Protein AF-0000000076602590 (afdb_homodimer)

Radius of gyration: 15.26 Å; Cα contacts (8 Å, |Δi|>4): 321; chains: 2; bounding box: 34×36×37 Å

Structure (mmCIF, N/CA/C/O backbone):
data_AF-0000000076602590-model_v1
#
loop_
_entity.id
_entity.type
_entity.pdbx_description
1 polymer 'Uncharacterized protein'
#
loop_
_atom_site.group_PDB
_atom_site.id
_atom_site.type_symbol
_atom_site.label_atom_id
_atom_site.label_alt_id
_atom_site.label_comp_id
_atom_site.label_asym_id
_atom_site.label_entity_id
_atom_site.label_seq_id
_atom_site.pdbx_PDB_ins_code
_atom_site.Cartn_x
_atom_site.Cartn_y
_atom_site.Cartn_z
_atom_site.occupancy
_atom_site.B_iso_or_equiv
_atom_site.auth_seq_id
_atom_site.auth_comp_id
_atom_site.auth_asym_id
_atom_site.auth_atom_id
_atom_site.pdbx_PDB_model_num
ATOM 1 N N . MET A 1 1 ? 12.508 -15.664 1.519 1 90.25 1 MET A N 1
ATOM 2 C CA . MET A 1 1 ? 12.008 -15 0.319 1 90.25 1 MET A CA 1
ATOM 3 C C . MET A 1 1 ? 11.453 -13.625 0.652 1 90.25 1 MET A C 1
ATOM 5 O O . MET A 1 1 ? 10.812 -13.438 1.688 1 90.25 1 MET A O 1
ATOM 9 N N . PRO A 1 2 ? 11.812 -12.625 -0.195 1 97.06 2 PRO A N 1
ATOM 10 C CA . PRO A 1 2 ? 11.297 -11.297 0.138 1 97.06 2 PRO A CA 1
ATOM 11 C C . PRO A 1 2 ? 9.773 -11.211 0.038 1 97.06 2 PRO A C 1
ATOM 13 O O . PRO A 1 2 ? 9.156 -11.961 -0.719 1 97.06 2 PRO A O 1
ATOM 16 N N . ILE A 1 3 ? 9.195 -10.375 0.822 1 98.75 3 ILE A N 1
ATOM 17 C CA . ILE A 1 3 ? 7.77 -10.07 0.756 1 98.75 3 ILE A CA 1
ATOM 18 C C . ILE A 1 3 ? 7.57 -8.633 0.278 1 98.75 3 ILE A C 1
ATOM 20 O O . ILE A 1 3 ? 8.281 -7.727 0.712 1 98.75 3 ILE A O 1
ATOM 24 N N . TYR A 1 4 ? 6.633 -8.469 -0.648 1 98.81 4 TYR A N 1
ATOM 25 C CA . TYR A 1 4 ? 6.301 -7.164 -1.204 1 98.81 4 TYR A CA 1
ATOM 26 C C . TYR A 1 4 ? 4.883 -6.75 -0.815 1 98.81 4 TYR A C 1
ATOM 28 O O . TYR A 1 4 ? 4 -7.598 -0.669 1 98.81 4 TYR A O 1
ATOM 36 N N . LEU A 1 5 ? 4.746 -5.488 -0.562 1 98.88 5 LEU A N 1
ATOM 37 C CA . LEU A 1 5 ? 3.422 -4.875 -0.576 1 98.88 5 LEU A CA 1
ATOM 38 C C . LEU A 1 5 ? 3.078 -4.355 -1.967 1 98.88 5 LEU A C 1
ATOM 40 O O . LEU A 1 5 ? 3.836 -3.572 -2.545 1 98.88 5 LEU A O 1
ATOM 44 N N . ILE A 1 6 ? 1.989 -4.797 -2.498 1 98.25 6 ILE A N 1
ATOM 45 C CA . ILE A 1 6 ? 1.462 -4.301 -3.764 1 98.25 6 ILE A CA 1
ATOM 46 C C . ILE A 1 6 ? 0.082 -3.684 -3.541 1 98.25 6 ILE A C 1
ATOM 48 O O . ILE A 1 6 ? -0.843 -4.363 -3.09 1 98.25 6 ILE A O 1
ATOM 52 N N . ALA A 1 7 ? -0.046 -2.451 -3.732 1 96.88 7 ALA A N 1
ATOM 53 C CA . ALA A 1 7 ? -1.327 -1.749 -3.742 1 96.88 7 ALA A CA 1
ATOM 54 C C . ALA A 1 7 ? -1.745 -1.392 -5.164 1 96.88 7 ALA A C 1
ATOM 56 O O . ALA A 1 7 ? -0.896 -1.13 -6.02 1 96.88 7 ALA A O 1
ATOM 57 N N . TYR A 1 8 ? -3.055 -1.353 -5.449 1 95.19 8 TYR A N 1
ATOM 58 C CA . TYR A 1 8 ? -3.484 -1.172 -6.832 1 95.19 8 TYR A CA 1
ATOM 59 C C . TYR A 1 8 ? -4.875 -0.549 -6.895 1 95.19 8 TYR A C 1
ATOM 61 O O . TYR A 1 8 ? -5.68 -0.72 -5.977 1 95.19 8 TYR A O 1
ATOM 69 N N . ASP A 1 9 ? -5.098 0.225 -7.922 1 92.88 9 ASP A N 1
ATOM 70 C CA . ASP A 1 9 ? -6.398 0.707 -8.383 1 92.88 9 ASP A CA 1
ATOM 71 C C . ASP A 1 9 ? -6.824 -0.003 -9.664 1 92.88 9 ASP A C 1
ATOM 73 O O . ASP A 1 9 ? -6.176 0.134 -10.703 1 92.88 9 ASP A O 1
ATOM 77 N N . LEU A 1 10 ? -7.902 -0.638 -9.492 1 87.81 10 LEU A N 1
ATOM 78 C CA . LEU A 1 10 ? -8.406 -1.379 -10.641 1 87.81 10 LEU A CA 1
ATOM 79 C C . LEU A 1 10 ? -9.648 -0.705 -11.219 1 87.81 10 LEU A C 1
ATOM 81 O O . LEU A 1 10 ? -10.414 -0.07 -10.484 1 87.81 10 LEU A O 1
ATOM 85 N N . SER A 1 11 ? -9.828 -0.873 -12.477 1 83.62 11 SER A N 1
ATOM 86 C CA . SER A 1 11 ? -10.945 -0.248 -13.18 1 83.62 11 SER A CA 1
ATOM 87 C C . SER A 1 11 ? -12.281 -0.84 -12.734 1 83.62 11 SER A C 1
ATOM 89 O O . SER A 1 11 ? -13.273 -0.122 -12.609 1 83.62 11 SER A O 1
ATOM 91 N N . ALA A 1 12 ? -12.336 -2.102 -12.594 1 81.62 12 ALA A N 1
ATOM 92 C CA . ALA A 1 12 ? -13.523 -2.799 -12.109 1 81.62 12 ALA A CA 1
ATOM 93 C C . ALA A 1 12 ? -13.203 -3.645 -10.875 1 81.62 12 ALA A C 1
ATOM 95 O O . ALA A 1 12 ? -13.164 -4.875 -10.953 1 81.62 12 ALA A O 1
ATOM 96 N N . PRO A 1 13 ? -13.117 -2.953 -9.727 1 75.5 13 PRO A N 1
ATOM 97 C CA . PRO A 1 13 ? -12.586 -3.637 -8.547 1 75.5 13 PRO A CA 1
ATOM 98 C C . PRO A 1 13 ? -13.461 -4.805 -8.094 1 75.5 13 PRO A C 1
ATOM 100 O O . PRO A 1 13 ? -12.953 -5.793 -7.562 1 75.5 13 PRO A O 1
ATOM 103 N N . GLU A 1 14 ? -14.727 -4.793 -8.281 1 75.88 14 GLU A N 1
ATOM 104 C CA . GLU A 1 14 ? -15.641 -5.844 -7.836 1 75.88 14 GLU A CA 1
ATOM 105 C C . GLU A 1 14 ? -15.312 -7.18 -8.5 1 75.88 14 GLU A C 1
ATOM 107 O O . GLU A 1 14 ? -15.43 -8.234 -7.871 1 75.88 14 GLU A O 1
ATOM 112 N N . THR A 1 15 ? -14.742 -7.133 -9.609 1 72.88 15 THR A N 1
ATOM 113 C CA . THR A 1 15 ? -14.484 -8.359 -10.344 1 72.88 15 THR A CA 1
ATOM 114 C C . THR A 1 15 ? -12.984 -8.594 -10.5 1 72.88 15 THR A C 1
ATOM 116 O O . THR A 1 15 ? -12.523 -9.734 -10.484 1 72.88 15 THR A O 1
ATOM 119 N N . GLU A 1 16 ? -12.297 -7.57 -10.375 1 79.94 16 GLU A N 1
ATOM 120 C CA . GLU A 1 16 ? -10.906 -7.664 -10.805 1 79.94 16 GLU A CA 1
ATOM 121 C C . GLU A 1 16 ? -9.984 -7.961 -9.625 1 79.94 16 GLU A C 1
ATOM 123 O O . GLU A 1 16 ? -8.852 -8.422 -9.812 1 79.94 16 GLU A O 1
ATOM 128 N N . ASN A 1 17 ? -10.484 -7.758 -8.445 1 82.62 17 ASN A N 1
ATOM 129 C CA . ASN A 1 17 ? -9.641 -8.039 -7.289 1 82.62 17 ASN A CA 1
ATOM 130 C C . ASN A 1 17 ? -9.336 -9.523 -7.168 1 82.62 17 ASN A C 1
ATOM 132 O O . ASN A 1 17 ? -8.195 -9.906 -6.867 1 82.62 17 ASN A O 1
ATOM 136 N N . ILE A 1 18 ? -10.359 -10.289 -7.508 1 83.25 18 ILE A N 1
ATOM 137 C CA . ILE A 1 18 ? -10.164 -11.734 -7.477 1 83.25 18 ILE A CA 1
ATOM 138 C C . ILE A 1 18 ? -9.164 -12.148 -8.547 1 83.25 18 ILE A C 1
ATOM 140 O O . ILE A 1 18 ? -8.266 -12.953 -8.297 1 83.25 18 ILE A O 1
ATOM 144 N N . SER A 1 19 ? -9.32 -11.547 -9.578 1 88.56 19 SER A N 1
ATOM 145 C CA . SER A 1 19 ? -8.422 -11.844 -10.695 1 88.56 19 SER A CA 1
ATOM 146 C C . SER A 1 19 ? -6.996 -11.398 -10.383 1 88.56 19 SER A C 1
ATOM 148 O O . SER A 1 19 ? -6.039 -12.102 -10.719 1 88.56 19 SER A O 1
ATOM 150 N N . MET A 1 20 ? -6.809 -10.25 -9.742 1 91.62 20 MET A N 1
ATOM 151 C CA . MET A 1 20 ? -5.484 -9.773 -9.375 1 91.62 20 MET A CA 1
ATOM 152 C C . MET A 1 20 ? -4.82 -10.719 -8.375 1 91.62 20 MET A C 1
ATOM 154 O O . MET A 1 20 ? -3.668 -11.109 -8.555 1 91.62 20 MET A O 1
ATOM 158 N N . LEU A 1 21 ? -5.566 -11.086 -7.441 1 93.31 21 LEU A N 1
ATOM 159 C CA . LEU A 1 21 ? -5.023 -12.008 -6.449 1 93.31 21 LEU A CA 1
ATOM 160 C C . LEU A 1 21 ? -4.656 -13.344 -7.09 1 93.31 21 LEU A C 1
ATOM 162 O O . LEU A 1 21 ? -3.621 -13.93 -6.758 1 93.31 21 LEU A O 1
ATOM 166 N N . ALA A 1 22 ? -5.527 -13.828 -7.914 1 93.56 22 ALA A N 1
ATOM 167 C CA . ALA A 1 22 ? -5.23 -15.062 -8.641 1 93.56 22 ALA A CA 1
ATOM 168 C C . ALA A 1 22 ? -3.938 -14.93 -9.438 1 93.56 22 ALA A C 1
ATOM 170 O O . ALA A 1 22 ? -3.094 -15.828 -9.406 1 93.56 22 ALA A O 1
ATOM 171 N N . PHE A 1 23 ? -3.764 -13.852 -10.078 1 94 23 PHE A N 1
ATOM 172 C CA . PHE A 1 23 ? -2.545 -13.602 -10.836 1 94 23 PHE A CA 1
ATOM 173 C C . PHE A 1 23 ? -1.327 -13.586 -9.922 1 94 23 PHE A C 1
ATOM 175 O O . PHE A 1 23 ? -0.32 -14.242 -10.203 1 94 23 PHE A O 1
ATOM 182 N N . LEU A 1 24 ? -1.376 -12.844 -8.836 1 96.06 24 LEU A N 1
ATOM 183 C CA . LEU A 1 24 ? -0.246 -12.727 -7.922 1 96.06 24 LEU A CA 1
ATOM 184 C C . LEU A 1 24 ? 0.154 -14.094 -7.371 1 96.06 24 LEU A C 1
ATOM 186 O O . LEU A 1 24 ? 1.336 -14.344 -7.129 1 96.06 24 LEU A O 1
ATOM 190 N N . ASN A 1 25 ? -0.814 -14.969 -7.312 1 96.62 25 ASN A N 1
ATOM 191 C CA . ASN A 1 25 ? -0.531 -16.312 -6.836 1 96.62 25 ASN A CA 1
ATOM 192 C C . ASN A 1 25 ? 0.176 -17.156 -7.898 1 96.62 25 ASN A C 1
ATOM 194 O O . ASN A 1 25 ? 0.709 -18.219 -7.602 1 96.62 25 ASN A O 1
ATOM 198 N N . THR A 1 26 ? 0.2 -16.688 -9.102 1 96.5 26 THR A N 1
ATOM 199 C CA . THR A 1 26 ? 0.935 -17.406 -10.141 1 96.5 26 THR A CA 1
ATOM 200 C C . THR A 1 26 ? 2.418 -17.047 -10.102 1 96.5 26 THR A C 1
ATOM 202 O O . THR A 1 26 ? 3.258 -17.797 -10.602 1 96.5 26 THR A O 1
ATOM 205 N N . ILE A 1 27 ? 2.783 -16 -9.492 1 97.06 27 ILE A N 1
ATOM 206 C CA . ILE A 1 27 ? 4.18 -15.57 -9.492 1 97.06 27 ILE A CA 1
ATOM 207 C C . ILE A 1 27 ? 4.773 -15.734 -8.102 1 97.06 27 ILE A C 1
ATOM 209 O O . ILE A 1 27 ? 5.945 -15.422 -7.875 1 97.06 27 ILE A O 1
ATOM 213 N N . GLY A 1 28 ? 3.998 -16.141 -7.137 1 98.12 28 GLY A N 1
ATOM 214 C CA . GLY A 1 28 ? 4.387 -16.359 -5.754 1 98.12 28 GLY A CA 1
ATOM 215 C C . GLY A 1 28 ? 3.24 -16.812 -4.875 1 98.12 28 GLY A C 1
ATOM 216 O O . GLY A 1 28 ? 2.35 -17.531 -5.332 1 98.12 28 GLY A O 1
ATOM 217 N N . THR A 1 29 ? 3.365 -16.5 -3.613 1 98.31 29 THR A N 1
ATOM 218 C CA . THR A 1 29 ? 2.291 -16.688 -2.646 1 98.31 29 THR A CA 1
ATOM 219 C C . THR A 1 29 ? 1.76 -15.352 -2.158 1 98.31 29 THR A C 1
ATOM 221 O O . THR A 1 29 ? 2.529 -14.508 -1.696 1 98.31 29 THR A O 1
ATOM 224 N N . ALA A 1 30 ? 0.484 -15.219 -2.355 1 97.94 30 ALA A N 1
ATOM 225 C CA . ALA A 1 30 ? -0.086 -13.906 -2.047 1 97.94 30 ALA A CA 1
ATOM 226 C C . ALA A 1 30 ? -1.216 -14.031 -1.029 1 97.94 30 ALA A C 1
ATOM 228 O O . ALA A 1 30 ? -1.866 -15.07 -0.934 1 97.94 30 ALA A O 1
ATOM 229 N N . ILE A 1 31 ? -1.442 -12.938 -0.28 1 98 31 ILE A N 1
ATOM 230 C CA . ILE A 1 31 ? -2.57 -12.812 0.635 1 98 31 ILE A CA 1
ATOM 231 C C . ILE A 1 31 ? -3.096 -11.375 0.604 1 98 31 ILE A C 1
ATOM 233 O O . ILE A 1 31 ? -2.312 -10.422 0.577 1 98 31 ILE A O 1
ATOM 237 N N . PRO A 1 32 ? -4.402 -11.266 0.542 1 96.75 32 PRO A N 1
ATOM 238 C CA . PRO A 1 32 ? -4.938 -9.906 0.635 1 96.75 32 PRO A CA 1
ATOM 239 C C . PRO A 1 32 ? -4.707 -9.273 2.006 1 96.75 32 PRO A C 1
ATOM 241 O O . PRO A 1 32 ? -4.941 -9.914 3.033 1 96.75 32 PRO A O 1
ATOM 244 N N . VAL A 1 33 ? -4.199 -8.008 2.021 1 97 33 VAL A N 1
ATOM 245 C CA . VAL A 1 33 ? -4.035 -7.273 3.273 1 97 33 VAL A CA 1
ATOM 246 C C . VAL A 1 33 ? -5.102 -6.1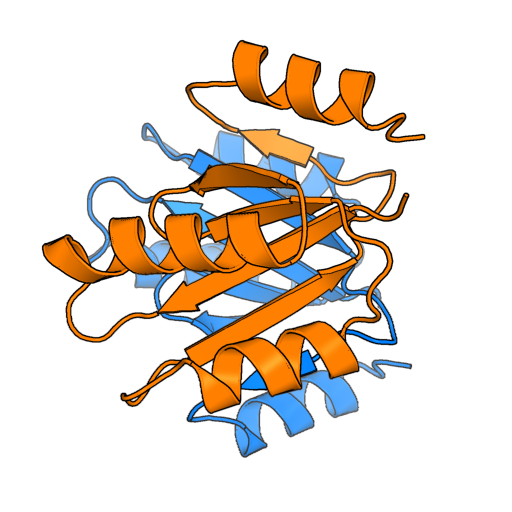88 3.383 1 97 33 VAL A C 1
ATOM 248 O O . VAL A 1 33 ? -5.523 -5.832 4.484 1 97 33 VAL A O 1
ATOM 251 N N . LEU A 1 34 ? -5.535 -5.609 2.297 1 95.19 34 LEU A N 1
ATOM 252 C CA . LEU A 1 34 ? -6.633 -4.668 2.104 1 95.19 34 LEU A CA 1
ATOM 253 C C . LEU A 1 34 ? -7.484 -5.062 0.901 1 95.19 34 LEU A C 1
ATOM 255 O O . LEU A 1 34 ? -7.152 -6.008 0.184 1 95.19 34 LEU A O 1
ATOM 259 N N . LYS A 1 35 ? -8.562 -4.371 0.699 1 92 35 LYS A N 1
ATOM 260 C CA . LYS A 1 35 ? -9.375 -4.625 -0.489 1 92 35 LYS A CA 1
ATOM 261 C C . LYS A 1 35 ? -8.547 -4.453 -1.762 1 92 35 LYS A C 1
ATOM 263 O O . LYS A 1 35 ? -8.727 -5.199 -2.727 1 92 35 LYS A O 1
ATOM 268 N N . ASN A 1 36 ? -7.602 -3.504 -1.741 1 93 36 ASN A N 1
ATOM 269 C CA . ASN A 1 36 ? -6.855 -3.176 -2.951 1 93 36 ASN A CA 1
ATOM 270 C C . ASN A 1 36 ? -5.352 -3.312 -2.738 1 93 36 ASN A C 1
ATOM 272 O O . ASN A 1 36 ? -4.566 -2.57 -3.334 1 93 36 ASN A O 1
ATOM 276 N N . ALA A 1 37 ? -4.992 -4.203 -1.908 1 96.06 37 ALA A N 1
ATOM 277 C CA . ALA A 1 37 ? -3.572 -4.434 -1.66 1 96.06 37 ALA A CA 1
ATOM 278 C C . ALA A 1 37 ? -3.322 -5.867 -1.197 1 96.06 37 ALA A C 1
ATOM 280 O O . ALA A 1 37 ? -4.188 -6.484 -0.571 1 96.06 37 ALA A O 1
ATOM 281 N N . ALA A 1 38 ? -2.154 -6.324 -1.427 1 97.44 38 ALA A N 1
ATOM 282 C CA . ALA A 1 38 ? -1.762 -7.684 -1.063 1 97.44 38 ALA A CA 1
ATOM 283 C C . ALA A 1 38 ? -0.289 -7.742 -0.666 1 97.44 38 ALA A C 1
ATOM 285 O O . ALA A 1 38 ? 0.515 -6.918 -1.114 1 97.44 38 ALA A O 1
ATOM 286 N N . PHE A 1 39 ? 0.033 -8.617 0.199 1 98.69 39 PHE A N 1
ATOM 287 C CA . PHE A 1 39 ? 1.406 -9.086 0.347 1 98.69 39 PHE A CA 1
ATOM 288 C C . PHE A 1 39 ? 1.708 -10.203 -0.644 1 98.69 39 PHE A C 1
ATOM 290 O O . PHE A 1 39 ? 0.872 -11.078 -0.873 1 98.69 39 PHE A O 1
ATOM 297 N N . VAL A 1 40 ? 2.855 -10.227 -1.163 1 98.5 40 VAL A N 1
ATOM 298 C CA . VAL A 1 40 ? 3.297 -11.281 -2.066 1 98.5 40 VAL A CA 1
ATOM 299 C C . VAL A 1 40 ? 4.699 -11.742 -1.68 1 98.5 40 VAL A C 1
ATOM 301 O O . VAL A 1 40 ? 5.625 -10.93 -1.596 1 98.5 40 VAL A O 1
ATOM 304 N N . ALA A 1 41 ? 4.848 -12.977 -1.383 1 98.75 41 ALA A N 1
ATOM 305 C CA . ALA A 1 41 ? 6.156 -13.602 -1.219 1 98.75 41 ALA A CA 1
ATOM 306 C C . ALA A 1 41 ? 6.645 -14.203 -2.533 1 98.75 41 ALA A C 1
ATOM 308 O O . ALA A 1 41 ? 5.992 -15.086 -3.104 1 98.75 41 ALA A O 1
ATOM 309 N N . THR A 1 42 ? 7.734 -13.727 -3.039 1 98.44 42 THR A N 1
ATOM 310 C CA . THR A 1 42 ? 8.227 -14.188 -4.332 1 98.44 42 THR A CA 1
ATOM 311 C C . THR A 1 42 ? 9.727 -13.953 -4.453 1 98.44 42 THR A C 1
ATOM 313 O O . THR A 1 42 ? 10.281 -13.094 -3.766 1 98.44 42 THR A O 1
ATOM 316 N N . GLY A 1 43 ? 10.375 -14.688 -5.285 1 98 43 GLY A N 1
ATOM 317 C CA . GLY A 1 43 ? 11.789 -14.5 -5.582 1 98 43 GLY A CA 1
ATOM 318 C C . GLY A 1 43 ? 12.039 -13.453 -6.648 1 98 43 GLY A C 1
ATOM 319 O O . GLY A 1 43 ? 13.188 -13.133 -6.953 1 98 43 GLY A O 1
ATOM 320 N N . LEU A 1 44 ? 11 -12.945 -7.207 1 98.19 44 LEU A N 1
ATOM 321 C CA . LEU A 1 44 ? 11.133 -11.938 -8.242 1 98.19 44 LEU A CA 1
ATOM 322 C C . LEU A 1 44 ? 11.539 -10.594 -7.648 1 98.19 44 LEU A C 1
ATOM 324 O O . LEU A 1 44 ? 11.266 -10.32 -6.477 1 98.19 44 LEU A O 1
ATOM 328 N N . THR A 1 45 ? 12.188 -9.781 -8.453 1 98.25 45 THR A N 1
ATOM 329 C CA . THR A 1 45 ? 12.461 -8.391 -8.094 1 98.25 45 THR A CA 1
ATOM 330 C C . THR A 1 45 ? 11.227 -7.523 -8.305 1 98.25 45 THR A C 1
ATOM 332 O O . THR A 1 45 ? 10.266 -7.945 -8.961 1 98.25 45 THR A O 1
ATOM 335 N N . THR A 1 46 ? 11.219 -6.316 -7.777 1 98.25 46 THR A N 1
ATOM 336 C CA . THR A 1 46 ? 10.125 -5.367 -7.965 1 98.25 46 THR A CA 1
ATOM 337 C C . THR A 1 46 ? 9.883 -5.113 -9.453 1 98.25 46 THR A C 1
ATOM 339 O O . THR A 1 46 ? 8.734 -5.051 -9.898 1 98.25 46 THR A O 1
ATOM 342 N N . GLN A 1 47 ? 11 -4.973 -10.227 1 98 47 GLN A N 1
ATOM 343 C CA . GLN A 1 47 ? 10.875 -4.703 -11.656 1 98 47 GLN A CA 1
ATOM 344 C C . GLN A 1 47 ? 10.25 -5.891 -12.383 1 98 47 GLN A C 1
ATOM 346 O O . GLN A 1 47 ? 9.422 -5.711 -13.281 1 98 47 GLN A O 1
ATOM 351 N N . GLU A 1 48 ? 10.633 -7.035 -12 1 98.25 48 GLU A N 1
ATOM 352 C CA . GLU A 1 48 ? 10.055 -8.219 -12.625 1 98.25 48 GLU A CA 1
ATOM 353 C C . GLU A 1 48 ? 8.57 -8.344 -12.305 1 98.25 48 GLU A C 1
ATOM 355 O O . GLU A 1 48 ? 7.766 -8.68 -13.18 1 98.25 48 GLU A O 1
ATOM 360 N N . ILE A 1 49 ? 8.172 -8.141 -11.062 1 97.62 49 ILE A N 1
ATOM 361 C CA . ILE A 1 49 ? 6.762 -8.133 -10.688 1 97.62 49 ILE A CA 1
ATOM 362 C C . ILE A 1 49 ? 6.012 -7.102 -11.523 1 97.62 49 ILE A C 1
ATOM 364 O O . ILE A 1 49 ? 4.941 -7.391 -12.062 1 97.62 49 ILE A O 1
ATOM 368 N N . HIS A 1 50 ? 6.59 -5.887 -11.641 1 96.75 50 HIS A N 1
ATOM 369 C CA . HIS A 1 50 ? 6.008 -4.793 -12.406 1 96.75 50 HIS A CA 1
ATOM 370 C C . HIS A 1 50 ? 5.73 -5.219 -13.844 1 96.75 50 HIS A C 1
ATOM 372 O O . HIS A 1 50 ? 4.633 -4.988 -14.367 1 96.75 50 HIS A O 1
ATOM 378 N N . ILE A 1 51 ? 6.699 -5.824 -14.492 1 96.31 51 ILE A N 1
ATOM 379 C CA . ILE A 1 51 ? 6.578 -6.266 -15.875 1 96.31 51 ILE A CA 1
ATOM 380 C C . ILE A 1 51 ? 5.461 -7.301 -15.992 1 96.31 51 ILE A C 1
ATOM 382 O O . ILE A 1 51 ? 4.641 -7.242 -16.906 1 96.31 51 ILE A O 1
ATOM 386 N N . GLN A 1 52 ? 5.426 -8.281 -15.055 1 95.12 52 GLN A N 1
ATOM 387 C CA . GLN A 1 52 ? 4.406 -9.328 -15.086 1 95.12 52 GLN A CA 1
ATOM 388 C C . GLN A 1 52 ? 3.008 -8.727 -14.93 1 95.12 52 GLN A C 1
ATOM 390 O O . GLN A 1 52 ? 2.066 -9.164 -15.594 1 95.12 52 GLN A O 1
ATOM 395 N N . ILE A 1 53 ? 2.842 -7.777 -14 1 93.94 53 ILE A N 1
ATOM 396 C CA . ILE A 1 53 ? 1.549 -7.125 -13.828 1 93.94 53 ILE A CA 1
ATOM 397 C C . ILE A 1 53 ? 1.149 -6.422 -15.125 1 93.94 53 ILE A C 1
ATOM 399 O O . ILE A 1 53 ? 0.011 -6.547 -15.578 1 93.94 53 ILE A O 1
ATOM 403 N N . HIS A 1 54 ? 2.012 -5.672 -15.68 1 91.81 54 HIS A N 1
ATOM 404 C CA . HIS A 1 54 ? 1.762 -4.906 -16.891 1 91.81 54 HIS A CA 1
ATOM 405 C C . HIS A 1 54 ? 1.318 -5.82 -18.031 1 91.81 54 HIS A C 1
ATOM 407 O O . HIS A 1 54 ? 0.398 -5.48 -18.781 1 91.81 54 HIS A O 1
ATOM 413 N N . GLU A 1 55 ? 1.955 -6.934 -18.188 1 90.44 55 GLU A N 1
ATOM 414 C CA . GLU A 1 55 ? 1.649 -7.875 -19.25 1 90.44 55 GLU A CA 1
ATOM 415 C C . GLU A 1 55 ? 0.292 -8.539 -19.031 1 90.44 55 GLU A C 1
ATOM 417 O O . GLU A 1 55 ? -0.361 -8.961 -20 1 90.44 55 GLU A O 1
ATOM 422 N N . HIS A 1 56 ? -0.035 -8.719 -17.797 1 84.75 56 HIS A N 1
ATOM 423 C CA . HIS A 1 56 ? -1.311 -9.336 -17.453 1 84.75 56 HIS A CA 1
ATOM 424 C C . HIS A 1 56 ? -2.447 -8.32 -17.5 1 84.75 56 HIS A C 1
ATOM 426 O O . HIS A 1 56 ? -3.619 -8.703 -17.578 1 84.75 56 HIS A O 1
ATOM 432 N N . SER A 1 57 ? -2.01 -7.113 -17.219 1 72.56 57 SER A N 1
ATOM 433 C CA . SER A 1 57 ? -3.023 -6.074 -17.094 1 72.56 57 SER A CA 1
ATOM 434 C C . SER A 1 57 ? -3.523 -5.613 -18.453 1 72.56 57 SER A C 1
ATOM 436 O O . SER A 1 57 ? -2.727 -5.359 -19.359 1 72.56 57 SER A O 1
ATOM 438 N N . GLU A 1 58 ? -4.75 -5.953 -18.656 1 61.28 58 GLU A N 1
ATOM 439 C CA . GLU A 1 58 ? -5.332 -5.414 -19.891 1 61.28 58 GLU A CA 1
ATOM 440 C C . GLU A 1 58 ? -5.664 -3.932 -19.734 1 61.28 58 GLU A C 1
ATOM 442 O O . GLU A 1 58 ? -5.824 -3.223 -20.734 1 61.28 58 GLU A O 1
ATOM 447 N N . TYR A 1 59 ? -5.875 -3.523 -18.594 1 57.97 59 TYR A N 1
ATOM 448 C CA . TYR A 1 59 ? -6.512 -2.219 -18.453 1 57.97 59 TYR A CA 1
ATOM 449 C C . TYR A 1 59 ? -5.621 -1.26 -17.672 1 57.97 59 TYR A C 1
ATOM 451 O O . TYR A 1 59 ? -4.543 -1.641 -17.203 1 57.97 59 TYR A O 1
ATOM 459 N N . LYS A 1 60 ? -6.215 -0.051 -17.531 1 60.59 60 LYS A N 1
ATOM 460 C CA . LYS A 1 60 ? -5.742 1.206 -16.953 1 60.59 60 LYS A CA 1
ATOM 461 C C . LYS A 1 60 ? -5.602 1.104 -15.438 1 60.59 60 LYS A C 1
ATOM 463 O O . LYS A 1 60 ? -6.297 1.804 -14.703 1 60.59 60 LYS A O 1
ATOM 468 N N . GLU A 1 61 ? -4.727 0.298 -15.172 1 83.06 61 GLU A N 1
ATOM 469 C CA . GLU A 1 61 ? -4.516 0.018 -13.758 1 83.06 61 GLU A CA 1
ATOM 470 C C . GLU A 1 61 ? -3.309 0.783 -13.219 1 83.06 61 GLU A C 1
ATOM 472 O O . GLU A 1 61 ? -2.424 1.175 -13.984 1 83.06 61 GLU A O 1
ATOM 477 N N . GLU A 1 62 ? -3.529 1.259 -12.141 1 95.06 62 GLU A N 1
ATOM 478 C CA . GLU A 1 62 ? -2.424 1.84 -11.383 1 95.06 62 GLU A CA 1
ATOM 479 C C . GLU A 1 62 ? -2.006 0.929 -10.234 1 95.06 62 GLU A C 1
ATOM 481 O O . GLU A 1 62 ? -2.84 0.241 -9.641 1 95.06 62 GLU A O 1
ATOM 486 N N . TRP A 1 63 ? -0.675 0.884 -9.961 1 96.25 63 TRP A N 1
ATOM 487 C CA . TRP A 1 63 ? -0.165 0.083 -8.852 1 96.25 63 TRP A CA 1
ATOM 488 C C . TRP A 1 63 ? 1.167 0.631 -8.352 1 96.25 63 TRP A C 1
ATOM 490 O O . TRP A 1 63 ? 1.838 1.389 -9.055 1 96.25 63 TRP A O 1
ATOM 500 N N . VAL A 1 64 ? 1.468 0.29 -7.148 1 98.06 64 VAL A N 1
ATOM 501 C CA . VAL A 1 64 ? 2.768 0.536 -6.531 1 98.06 64 VAL A CA 1
ATOM 502 C C . VAL A 1 64 ? 3.262 -0.733 -5.84 1 98.06 64 VAL A C 1
ATOM 504 O O . VAL A 1 64 ? 2.48 -1.448 -5.211 1 98.06 64 VAL A O 1
ATOM 507 N N . ILE A 1 65 ? 4.539 -1.031 -5.996 1 98.56 65 ILE A N 1
ATOM 508 C CA . ILE A 1 65 ? 5.188 -2.213 -5.441 1 98.56 65 ILE A CA 1
ATOM 509 C C . ILE A 1 65 ? 6.395 -1.795 -4.602 1 98.56 65 ILE A C 1
ATOM 511 O O . ILE A 1 65 ? 7.27 -1.072 -5.082 1 98.56 65 ILE A O 1
ATOM 515 N N . THR A 1 66 ? 6.492 -2.229 -3.412 1 98.88 66 THR A N 1
ATOM 516 C CA . THR A 1 66 ? 7.66 -1.998 -2.574 1 98.88 66 THR A CA 1
ATOM 517 C C . THR A 1 66 ? 7.949 -3.215 -1.699 1 98.88 66 THR A C 1
ATOM 519 O O . THR A 1 66 ? 7.023 -3.912 -1.272 1 98.88 66 THR A O 1
ATOM 522 N N . LYS A 1 67 ? 9.25 -3.432 -1.469 1 98.69 67 LYS A N 1
ATOM 523 C CA . LYS A 1 67 ? 9.594 -4.449 -0.483 1 98.69 67 LYS A CA 1
ATOM 524 C C . LYS A 1 67 ? 9.07 -4.078 0.901 1 98.69 67 LYS A C 1
ATOM 526 O O . LYS A 1 67 ? 9.18 -2.922 1.32 1 98.69 67 LYS A O 1
ATOM 531 N N . LEU A 1 68 ? 8.5 -5.039 1.528 1 98.69 68 LEU A N 1
ATOM 532 C CA . LEU A 1 68 ? 7.992 -4.812 2.877 1 98.69 68 LEU A CA 1
ATOM 533 C C . LEU A 1 68 ? 9.141 -4.602 3.859 1 98.69 68 LEU A C 1
ATOM 535 O O . LEU A 1 68 ? 10.047 -5.434 3.947 1 98.69 68 LEU A O 1
ATOM 539 N N . ASP A 1 69 ? 9.086 -3.49 4.504 1 98.06 69 ASP A N 1
ATOM 540 C CA . ASP A 1 69 ? 10.117 -3.17 5.492 1 98.06 69 ASP A CA 1
ATOM 541 C C . ASP A 1 69 ? 9.914 -3.973 6.773 1 98.06 69 ASP A C 1
ATOM 543 O O . ASP A 1 69 ? 8.781 -4.242 7.172 1 98.06 69 ASP A O 1
ATOM 547 N N . LYS A 1 70 ? 11.062 -4.246 7.457 1 96.75 70 LYS A N 1
ATOM 548 C CA . LYS A 1 70 ? 10.992 -5.059 8.672 1 96.75 70 LYS A CA 1
ATOM 549 C C . LYS A 1 70 ? 10.172 -4.363 9.75 1 96.75 70 LYS A C 1
ATOM 551 O O . LYS A 1 70 ? 9.578 -5.02 10.609 1 96.75 70 LYS A O 1
ATOM 556 N N . GLU A 1 71 ? 10.078 -3.078 9.695 1 97.5 71 GLU A N 1
ATOM 557 C CA . GLU A 1 71 ? 9.383 -2.314 10.727 1 97.5 71 GLU A CA 1
ATOM 558 C C . GLU A 1 71 ? 7.973 -1.941 10.273 1 97.5 71 GLU A C 1
ATOM 560 O O . GLU A 1 71 ? 7.324 -1.092 10.891 1 97.5 71 GLU A O 1
ATOM 565 N N . PHE A 1 72 ? 7.504 -2.543 9.188 1 98.56 72 PHE A N 1
ATOM 566 C CA . PHE A 1 72 ? 6.145 -2.252 8.758 1 98.56 72 PHE A CA 1
ATOM 567 C C . PHE A 1 72 ? 5.148 -2.51 9.883 1 98.56 72 PHE A C 1
ATOM 569 O O . PHE A 1 72 ? 5.426 -3.293 10.797 1 98.56 72 PHE A O 1
ATOM 576 N N . THR A 1 73 ? 3.982 -1.815 9.852 1 97.62 73 THR A N 1
ATOM 577 C CA . THR A 1 73 ? 2.893 -2.029 10.797 1 97.62 73 THR A CA 1
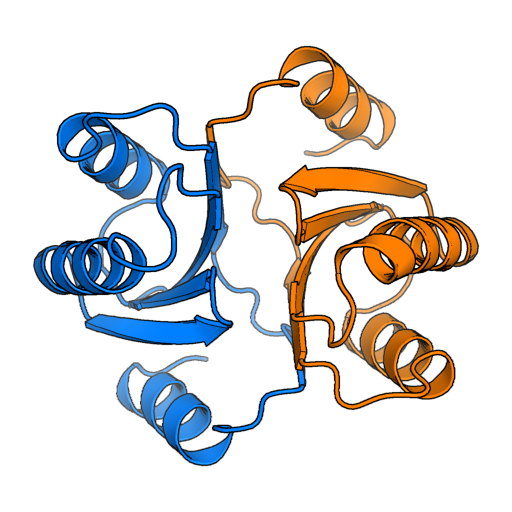ATOM 578 C C . THR A 1 73 ? 1.546 -1.726 10.148 1 97.62 73 THR A C 1
ATOM 580 O O . THR A 1 73 ? 1.478 -1.44 8.945 1 97.62 73 THR A O 1
ATOM 583 N N . GLY A 1 74 ? 0.489 -1.915 10.836 1 96.12 74 GLY A N 1
ATOM 584 C CA . GLY A 1 74 ? -0.841 -1.657 10.312 1 96.12 74 GLY A CA 1
ATOM 585 C C . GLY A 1 74 ? -1.95 -2.141 11.227 1 96.12 74 GLY A C 1
ATOM 586 O O . GLY A 1 74 ? -1.705 -2.473 12.383 1 96.12 74 GLY A O 1
ATOM 587 N N . SER A 1 75 ? -3.127 -1.981 10.711 1 94.56 75 SER A N 1
ATOM 588 C CA . SER A 1 75 ? -4.363 -2.49 11.297 1 94.56 75 SER A CA 1
ATOM 589 C C . SER A 1 75 ? -5.18 -3.268 10.266 1 94.56 75 SER A C 1
ATOM 591 O O . SER A 1 75 ? -5.426 -2.779 9.164 1 94.56 75 SER A O 1
ATOM 593 N N . ALA A 1 76 ? -5.434 -4.496 10.609 1 92.94 76 ALA A N 1
ATOM 594 C CA . ALA A 1 76 ? -6.176 -5.352 9.688 1 92.94 76 ALA A CA 1
ATOM 595 C C . ALA A 1 76 ? -7.172 -6.23 10.438 1 92.94 76 ALA A C 1
ATOM 597 O O . ALA A 1 76 ? -6.965 -6.551 11.609 1 92.94 76 ALA A O 1
ATOM 598 N N . LYS A 1 77 ? -8.219 -6.652 9.758 1 90.31 77 LYS A N 1
ATOM 599 C CA . LYS A 1 77 ? -9.219 -7.535 10.344 1 90.31 77 LYS A CA 1
ATOM 600 C C . LYS A 1 77 ? -8.727 -8.984 10.359 1 90.31 77 LYS A C 1
ATOM 602 O O . LYS A 1 77 ? -9.023 -9.734 11.297 1 90.31 77 LYS A O 1
ATOM 607 N N . ASN A 1 78 ? -8.008 -9.352 9.453 1 93.31 78 ASN A N 1
ATOM 608 C CA . ASN A 1 78 ? -7.523 -10.719 9.305 1 93.31 78 ASN A CA 1
ATOM 609 C C . ASN A 1 78 ? -6.098 -10.867 9.828 1 93.31 78 ASN A C 1
ATOM 611 O O . ASN A 1 78 ? -5.25 -11.477 9.172 1 93.31 78 ASN A O 1
ATOM 615 N N . VAL A 1 79 ? -5.879 -10.391 10.961 1 95.25 79 VAL A N 1
ATOM 616 C CA . VAL A 1 79 ? -4.539 -10.289 11.531 1 95.25 79 VAL A CA 1
ATOM 617 C C . VAL A 1 79 ? -3.934 -11.68 11.688 1 95.25 79 VAL A C 1
ATOM 619 O O . VAL A 1 79 ? -2.744 -11.883 11.422 1 95.25 79 VAL A O 1
ATOM 622 N N . ASP A 1 80 ? -4.73 -12.648 12.102 1 96.69 80 ASP A N 1
ATOM 623 C CA . ASP A 1 80 ? -4.219 -14 12.32 1 96.69 80 ASP A CA 1
ATOM 624 C C . ASP A 1 80 ? -3.699 -14.602 11.016 1 96.69 80 ASP A C 1
ATOM 626 O O . ASP A 1 80 ? -2.607 -15.172 10.977 1 96.69 80 ASP A O 1
ATOM 630 N N . ALA A 1 81 ? -4.48 -14.523 10.016 1 97.5 81 ALA A N 1
ATOM 631 C CA . ALA A 1 81 ? -4.07 -15.031 8.711 1 97.5 81 ALA A CA 1
ATOM 632 C C . ALA A 1 81 ? -2.816 -14.32 8.211 1 97.5 81 ALA A C 1
ATOM 634 O O . ALA A 1 81 ? -1.919 -14.945 7.645 1 97.5 81 ALA A O 1
ATOM 635 N N . LEU A 1 82 ? -2.727 -13.039 8.43 1 97.94 82 LEU A N 1
ATOM 636 C CA . LEU A 1 82 ? -1.573 -12.258 8.008 1 97.94 82 LEU A CA 1
ATOM 637 C C . LEU A 1 82 ? -0.322 -12.664 8.773 1 97.94 82 LEU A C 1
ATOM 639 O O . LEU A 1 82 ? 0.752 -12.812 8.188 1 97.94 82 LEU A O 1
ATOM 643 N N . ASN A 1 83 ? -0.47 -12.852 10.031 1 97.06 83 ASN A N 1
ATOM 644 C CA . ASN A 1 83 ? 0.652 -13.297 10.852 1 97.06 83 ASN A CA 1
ATOM 645 C C . ASN A 1 83 ? 1.144 -14.68 10.414 1 97.06 83 ASN A C 1
ATOM 647 O O . ASN A 1 83 ? 2.35 -14.922 10.352 1 97.06 83 ASN A O 1
ATOM 651 N N . TYR A 1 84 ? 0.25 -15.516 10.172 1 97.81 84 TYR A N 1
ATOM 652 C CA . TYR A 1 84 ? 0.62 -16.844 9.68 1 97.81 84 TYR A CA 1
ATOM 653 C C . TYR A 1 84 ? 1.384 -16.75 8.367 1 97.81 84 TYR A C 1
ATOM 655 O O . TYR A 1 84 ? 2.406 -17.406 8.188 1 97.81 84 TYR A O 1
ATOM 663 N N . PHE A 1 85 ? 0.875 -15.977 7.449 1 98.31 85 PHE A N 1
ATOM 664 C CA . PHE A 1 85 ? 1.536 -15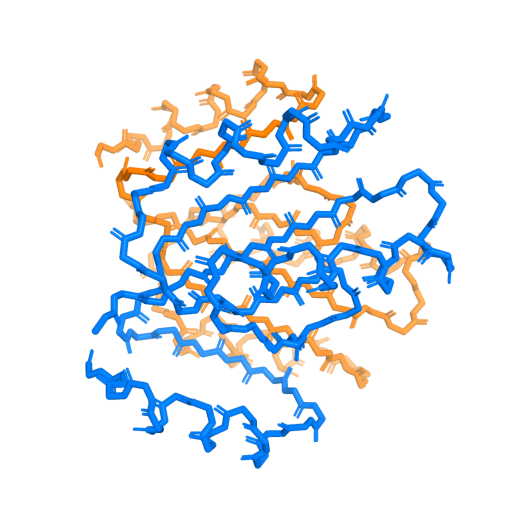.773 6.164 1 98.31 85 PHE A CA 1
ATOM 665 C C . PHE A 1 85 ? 2.973 -15.305 6.363 1 98.31 85 PHE A C 1
ATOM 667 O O . PHE A 1 85 ? 3.896 -15.844 5.75 1 98.31 85 PHE A O 1
ATOM 674 N N . LEU A 1 86 ? 3.166 -14.297 7.199 1 98 86 LEU A N 1
ATOM 675 C CA . LEU A 1 86 ? 4.488 -13.727 7.441 1 98 86 LEU A CA 1
ATOM 676 C C . LEU A 1 86 ? 5.426 -14.773 8.039 1 98 86 LEU A C 1
ATOM 678 O O . LEU A 1 86 ? 6.562 -14.922 7.59 1 98 86 LEU A O 1
ATOM 682 N N . LYS A 1 87 ? 4.863 -15.484 8.969 1 96.94 87 LYS A N 1
ATOM 683 C CA . LYS A 1 87 ? 5.656 -16.516 9.625 1 96.94 87 LYS A CA 1
ATOM 684 C C . LYS A 1 87 ? 6.016 -17.641 8.656 1 96.94 87 LYS A C 1
ATOM 686 O O . LYS A 1 87 ? 7.164 -18.078 8.609 1 96.94 87 LYS A O 1
ATOM 691 N N . SER A 1 88 ? 5.062 -18.078 7.922 1 97.25 88 SER A N 1
ATOM 692 C CA . SER A 1 88 ? 5.258 -19.188 6.992 1 97.25 88 SER A CA 1
ATOM 693 C C . SER A 1 88 ? 6.258 -18.812 5.898 1 97.25 88 SER A C 1
ATOM 695 O O . SER A 1 88 ? 6.883 -19.703 5.305 1 97.25 88 SER A O 1
ATOM 697 N N . ASN A 1 89 ? 6.328 -17.547 5.645 1 97.19 89 ASN A N 1
ATOM 698 C CA . ASN A 1 89 ? 7.262 -17.094 4.617 1 97.19 89 ASN A CA 1
ATOM 699 C C . ASN A 1 89 ? 8.523 -16.484 5.23 1 97.19 89 ASN A C 1
ATOM 701 O O . ASN A 1 89 ? 9.242 -15.734 4.57 1 97.19 89 ASN A O 1
ATOM 705 N N . GLN A 1 90 ? 8.789 -16.656 6.562 1 93.94 90 GLN A N 1
ATOM 706 C CA . GLN A 1 90 ? 10.023 -16.344 7.285 1 93.94 90 GLN A CA 1
ATOM 707 C C . GLN A 1 90 ? 10.328 -14.844 7.23 1 93.94 90 GLN A C 1
ATOM 709 O O . GLN A 1 90 ? 11.469 -14.453 6.965 1 93.94 90 GLN A O 1
ATOM 714 N N . PHE A 1 91 ? 9.164 -14.117 7.344 1 93.81 91 PHE A N 1
ATOM 715 C CA . PHE A 1 91 ? 9.414 -12.68 7.402 1 93.81 91 PHE A CA 1
ATOM 716 C C . PHE A 1 91 ? 10.234 -12.32 8.633 1 93.81 91 PHE A C 1
ATOM 718 O O . PHE A 1 91 ? 9.883 -12.688 9.75 1 93.81 91 PHE A O 1
ATOM 725 N N . LYS A 1 92 ? 11.461 -11.852 8.375 1 78.62 92 LYS A N 1
ATOM 726 C CA . LYS A 1 92 ? 12.406 -11.492 9.43 1 78.62 92 LYS A CA 1
ATOM 727 C C . LYS A 1 92 ? 12.75 -10.008 9.375 1 78.62 92 LYS A C 1
ATOM 729 O O . LYS A 1 92 ? 12.773 -9.406 8.297 1 78.62 92 LYS A O 1
ATOM 734 N N . MET B 1 1 ? 14.727 12.656 4.715 1 90.38 1 MET B N 1
ATOM 735 C CA . MET B 1 1 ? 13.586 12.18 5.48 1 90.38 1 MET B CA 1
ATOM 736 C C . MET B 1 1 ? 12.992 10.922 4.852 1 90.38 1 MET B C 1
ATOM 738 O O . MET B 1 1 ? 12.898 10.828 3.625 1 90.38 1 MET B O 1
ATOM 742 N N . PRO B 1 2 ? 12.703 9.906 5.723 1 97.12 2 PRO B N 1
ATOM 743 C CA . PRO B 1 2 ? 12.164 8.695 5.113 1 97.12 2 PRO B CA 1
ATOM 744 C C . PRO B 1 2 ? 10.797 8.914 4.465 1 97.12 2 PRO B C 1
ATOM 746 O O . PRO B 1 2 ? 10.055 9.812 4.875 1 97.12 2 PRO B O 1
ATOM 749 N N . ILE B 1 3 ? 10.516 8.164 3.455 1 98.75 3 ILE B N 1
ATOM 750 C CA . ILE B 1 3 ? 9.203 8.156 2.812 1 98.75 3 ILE B CA 1
ATOM 751 C C . ILE B 1 3 ? 8.516 6.816 3.059 1 98.75 3 ILE B C 1
ATOM 753 O O . ILE B 1 3 ? 9.148 5.762 2.963 1 98.75 3 ILE B O 1
ATOM 757 N N . TYR B 1 4 ? 7.254 6.887 3.418 1 98.81 4 TYR B N 1
ATOM 758 C CA . TYR B 1 4 ? 6.441 5.703 3.676 1 98.81 4 TYR B CA 1
ATOM 759 C C . TYR B 1 4 ? 5.336 5.562 2.637 1 98.81 4 TYR B C 1
ATOM 761 O O . TYR B 1 4 ? 4.82 6.562 2.129 1 98.81 4 TYR B O 1
ATOM 769 N N . LEU B 1 5 ? 5.074 4.332 2.268 1 98.88 5 LEU B N 1
ATOM 770 C CA . LEU B 1 5 ? 3.812 4 1.614 1 98.88 5 LEU B CA 1
ATOM 771 C C . LEU B 1 5 ? 2.75 3.629 2.643 1 98.88 5 LEU B C 1
ATOM 773 O O . LEU B 1 5 ? 2.963 2.736 3.467 1 98.88 5 LEU B O 1
ATOM 777 N N . ILE B 1 6 ? 1.658 4.305 2.627 1 98 6 ILE B N 1
ATOM 778 C CA . ILE B 1 6 ? 0.503 3.988 3.459 1 98 6 ILE B CA 1
ATOM 779 C C . ILE B 1 6 ? -0.695 3.652 2.574 1 98 6 ILE B C 1
ATOM 781 O O . ILE B 1 6 ? -1.134 4.477 1.771 1 98 6 ILE B O 1
ATOM 785 N N . ALA B 1 7 ? -1.154 2.479 2.611 1 96.69 7 ALA B N 1
ATOM 786 C CA . ALA B 1 7 ? -2.395 2.049 1.973 1 96.69 7 ALA B CA 1
ATOM 787 C C . ALA B 1 7 ? -3.506 1.859 3.002 1 96.69 7 ALA B C 1
ATOM 789 O O . ALA B 1 7 ? -3.244 1.468 4.141 1 96.69 7 ALA B O 1
ATOM 790 N N . TYR B 1 8 ? -4.754 2.102 2.625 1 94.88 8 TYR B N 1
ATOM 791 C CA . TYR B 1 8 ? -5.82 2.086 3.623 1 94.88 8 TYR B CA 1
ATOM 792 C C . TYR B 1 8 ? -7.16 1.752 2.982 1 94.88 8 TYR B C 1
ATOM 794 O O . TYR B 1 8 ? -7.383 2.035 1.802 1 94.88 8 TYR B O 1
ATOM 802 N N . ASP B 1 9 ? -7.996 1.089 3.734 1 92.56 9 ASP B N 1
ATOM 803 C CA . ASP B 1 9 ? -9.422 0.883 3.49 1 92.56 9 ASP B CA 1
ATOM 804 C C . ASP B 1 9 ? -10.273 1.718 4.445 1 92.56 9 ASP B C 1
ATOM 806 O O . ASP B 1 9 ? -10.266 1.482 5.656 1 92.56 9 ASP B O 1
ATOM 810 N N . LEU B 1 10 ? -10.977 2.588 3.809 1 86.62 10 LEU B N 1
ATOM 811 C CA . LEU B 1 10 ? -11.797 3.475 4.625 1 86.62 10 LEU B CA 1
ATOM 812 C C . LEU B 1 10 ? -13.273 3.105 4.512 1 86.62 10 LEU B C 1
ATOM 814 O O . LEU B 1 10 ? -13.727 2.631 3.467 1 86.62 10 LEU B O 1
ATOM 818 N N . SER B 1 11 ? -13.977 3.33 5.527 1 82.38 11 SER B N 1
ATOM 819 C CA . SER B 1 11 ? -15.398 2.977 5.594 1 82.38 11 SER B CA 1
ATOM 820 C C . SER B 1 11 ? -16.219 3.82 4.629 1 82.38 11 SER B C 1
ATOM 822 O O . SER B 1 11 ? -17.172 3.322 4.012 1 82.38 11 SER B O 1
ATOM 824 N N . ALA B 1 12 ? -15.977 5.059 4.59 1 80.19 12 ALA B N 1
ATOM 825 C CA . ALA B 1 12 ? -16.641 5.973 3.67 1 80.19 12 ALA B CA 1
ATOM 826 C C . ALA B 1 12 ? -15.641 6.676 2.764 1 80.19 12 ALA B C 1
ATOM 828 O O . ALA B 1 12 ? -15.375 7.871 2.928 1 80.19 12 ALA B O 1
ATOM 829 N N . PRO B 1 13 ? -15.18 5.934 1.712 1 73.81 13 PRO B N 1
ATOM 830 C CA . PRO B 1 13 ? -14.016 6.422 0.966 1 73.81 13 PRO B CA 1
ATOM 831 C C . PRO B 1 13 ? -14.281 7.746 0.256 1 73.81 13 PRO B C 1
ATOM 833 O O . PRO B 1 13 ? -13.367 8.555 0.091 1 73.81 13 PRO B O 1
ATOM 836 N N . GLU B 1 14 ? -15.453 8.055 -0.175 1 72.69 14 GLU B N 1
ATOM 837 C CA . GLU B 1 14 ? -15.766 9.281 -0.894 1 72.69 14 GLU B CA 1
ATOM 838 C C . GLU B 1 14 ? -15.461 10.516 -0.041 1 72.69 14 GLU B C 1
ATOM 840 O O . GLU B 1 14 ? -14.93 11.508 -0.542 1 72.69 14 GLU B O 1
ATOM 845 N N . THR B 1 15 ? -15.609 10.477 1.146 1 68.75 15 THR B N 1
ATOM 846 C CA . THR B 1 15 ? -15.43 11.609 2.049 1 68.75 15 THR B CA 1
ATOM 847 C C . THR B 1 15 ? -14.172 11.43 2.895 1 68.75 15 THR B C 1
ATOM 849 O O . THR B 1 15 ? -13.445 12.391 3.15 1 68.75 15 THR B O 1
ATOM 852 N N . GLU B 1 16 ? -13.742 10.312 2.984 1 78.5 16 GLU B N 1
ATOM 853 C CA . GLU B 1 16 ? -12.734 10.047 4 1 78.5 16 GLU B CA 1
ATOM 854 C C . GLU B 1 16 ? -11.328 10.078 3.404 1 78.5 16 GLU B C 1
ATOM 856 O O . GLU B 1 16 ? -10.352 10.305 4.121 1 78.5 16 GLU B O 1
ATOM 861 N N . ASN B 1 17 ? -11.242 9.945 2.113 1 80.5 17 ASN B N 1
ATOM 862 C CA . ASN B 1 17 ? -9.93 10.008 1.49 1 80.5 17 ASN B CA 1
ATOM 863 C C . ASN B 1 17 ? -9.312 11.398 1.604 1 80.5 17 ASN B C 1
ATOM 865 O O . ASN B 1 17 ? -8.125 11.539 1.897 1 80.5 17 ASN B O 1
ATOM 869 N N . ILE B 1 18 ? -10.188 12.383 1.454 1 81.12 18 ILE B N 1
ATOM 870 C CA . ILE B 1 18 ? -9.727 13.766 1.595 1 81.12 18 ILE B CA 1
ATOM 871 C C . ILE B 1 18 ? -9.297 14.023 3.037 1 81.12 18 ILE B C 1
ATOM 873 O O . ILE B 1 18 ? -8.258 14.625 3.281 1 81.12 18 ILE B O 1
ATOM 877 N N . SER B 1 19 ? -10.016 13.477 3.846 1 87.88 19 SER B N 1
ATOM 878 C CA . SER B 1 19 ? -9.719 13.656 5.262 1 87.88 19 SER B CA 1
ATOM 879 C C . SER B 1 19 ? -8.43 12.938 5.652 1 87.88 19 SER B C 1
ATOM 881 O O . SER B 1 19 ? -7.633 13.461 6.438 1 87.88 19 SER B O 1
ATOM 883 N N . MET B 1 20 ? -8.195 11.742 5.098 1 91.25 20 MET B N 1
ATOM 884 C CA . MET B 1 20 ? -6.973 11 5.383 1 91.25 20 MET B CA 1
ATOM 885 C C . MET B 1 20 ? -5.746 11.75 4.871 1 91.25 20 MET B C 1
ATOM 887 O O . MET B 1 20 ? -4.766 11.914 5.598 1 91.25 20 MET B O 1
ATOM 891 N N . LEU B 1 21 ? -5.883 12.211 3.707 1 93.06 21 LEU B N 1
ATOM 892 C CA . LEU B 1 21 ? -4.77 12.961 3.137 1 93.06 21 LEU B CA 1
ATOM 893 C C . LEU B 1 21 ? -4.496 14.227 3.939 1 93.06 21 LEU B C 1
ATOM 895 O O . LEU B 1 21 ? -3.336 14.586 4.172 1 93.06 21 LEU B O 1
ATOM 899 N N . ALA B 1 22 ? -5.52 14.914 4.309 1 93.06 22 ALA B N 1
ATOM 900 C CA . ALA B 1 22 ? -5.367 16.109 5.141 1 93.06 22 ALA B CA 1
ATOM 901 C C . ALA B 1 22 ? -4.664 15.766 6.453 1 93.06 22 ALA B C 1
ATOM 903 O O . ALA B 1 22 ? -3.748 16.484 6.875 1 93.06 22 ALA B O 1
ATOM 904 N N . PHE B 1 23 ? -5.027 14.719 7.059 1 93.81 23 PHE B N 1
ATOM 905 C CA . PHE B 1 23 ? -4.391 14.281 8.297 1 93.81 23 PHE B CA 1
ATOM 906 C C . PHE B 1 23 ? -2.914 13.969 8.07 1 93.81 23 PHE B C 1
ATOM 908 O O . PHE B 1 23 ? -2.057 14.422 8.828 1 93.81 23 PHE B O 1
ATOM 915 N N . LEU B 1 24 ? -2.613 13.188 7.023 1 95.75 24 LEU B N 1
ATOM 916 C CA . LEU B 1 24 ? -1.233 12.797 6.75 1 95.75 24 LEU B CA 1
ATOM 917 C C . LEU B 1 24 ? -0.358 14.023 6.52 1 95.75 24 LEU B C 1
ATOM 919 O O . LEU B 1 24 ? 0.821 14.023 6.879 1 95.75 24 LEU B O 1
ATOM 923 N N . ASN B 1 25 ? -0.997 15.078 6.059 1 96.5 25 ASN B N 1
ATOM 924 C CA . ASN B 1 25 ? -0.259 16.312 5.84 1 96.5 25 ASN B CA 1
ATOM 925 C C . ASN B 1 25 ? 0.004 17.047 7.152 1 96.5 25 ASN B C 1
ATOM 927 O O . ASN B 1 25 ? 0.819 17.969 7.195 1 96.5 25 ASN B O 1
ATOM 931 N N . THR B 1 26 ? -0.635 16.656 8.211 1 96.19 26 THR B N 1
ATOM 932 C CA . THR B 1 26 ? -0.357 17.266 9.508 1 96.19 26 THR B CA 1
ATOM 933 C C . THR B 1 26 ? 0.861 16.625 10.156 1 96.19 26 THR B C 1
ATOM 935 O O . THR B 1 26 ? 1.497 17.219 11.031 1 96.19 26 THR B O 1
ATOM 938 N N . ILE B 1 27 ? 1.238 15.484 9.766 1 96.81 27 ILE B N 1
ATOM 939 C CA . ILE B 1 27 ? 2.342 14.789 10.414 1 96.81 27 ILE B CA 1
ATOM 940 C C . ILE B 1 27 ? 3.553 14.758 9.484 1 96.81 27 ILE B C 1
ATOM 942 O O . ILE B 1 27 ? 4.598 14.203 9.828 1 96.81 27 ILE B O 1
ATOM 946 N N . GLY B 1 28 ? 3.432 15.258 8.289 1 98.06 28 GLY B N 1
ATOM 947 C CA . GLY B 1 28 ? 4.465 15.32 7.266 1 98.06 28 GLY B CA 1
ATOM 948 C C . GLY B 1 28 ? 3.99 15.953 5.973 1 98.06 28 GLY B C 1
ATOM 949 O O . GLY B 1 28 ? 3.172 16.875 5.988 1 98.06 28 GLY B O 1
ATOM 950 N N . THR B 1 29 ? 4.625 15.562 4.895 1 98.31 29 THR B N 1
ATOM 951 C CA . THR B 1 29 ? 4.195 15.906 3.545 1 98.31 29 THR B CA 1
ATOM 952 C C . THR B 1 29 ? 3.707 14.672 2.797 1 98.31 29 THR B C 1
ATOM 954 O O . THR B 1 29 ? 4.414 13.664 2.721 1 98.31 29 THR B O 1
ATOM 957 N N . ALA B 1 30 ? 2.492 14.805 2.33 1 97.88 30 ALA B N 1
ATOM 958 C CA . ALA B 1 30 ? 1.889 13.625 1.723 1 97.88 30 ALA B CA 1
ATOM 959 C C . ALA B 1 30 ? 1.424 13.914 0.298 1 97.88 30 ALA B C 1
ATOM 961 O O . ALA B 1 30 ? 1.121 15.062 -0.041 1 97.88 30 ALA B O 1
ATOM 962 N N . ILE B 1 31 ? 1.384 12.859 -0.532 1 98 31 ILE B N 1
ATOM 963 C CA . ILE B 1 31 ? 0.826 12.906 -1.879 1 98 31 ILE B CA 1
ATOM 964 C C . ILE B 1 31 ? 0.082 11.609 -2.18 1 98 31 ILE B C 1
ATOM 966 O O . ILE B 1 31 ? 0.552 10.523 -1.831 1 98 31 ILE B O 1
ATOM 970 N N . PRO B 1 32 ? -1.08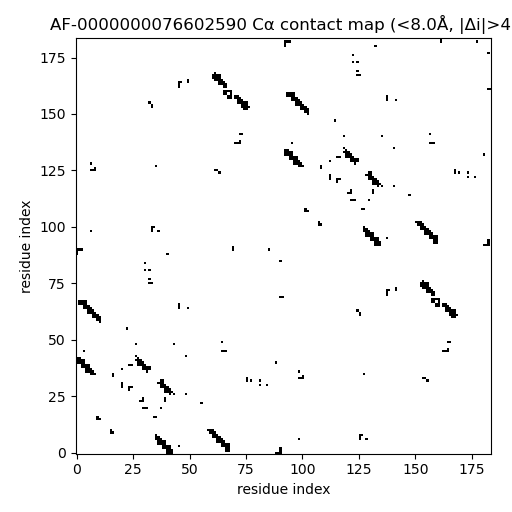9 11.758 -2.76 1 96.75 32 PRO B N 1
ATOM 971 C CA . PRO B 1 32 ? -1.771 10.523 -3.166 1 96.75 32 PRO B CA 1
ATOM 972 C C . PRO B 1 32 ? -1.047 9.797 -4.293 1 96.75 32 PRO B C 1
ATOM 974 O O . PRO B 1 32 ? -0.636 10.414 -5.273 1 96.75 32 PRO B O 1
ATOM 977 N N . VAL B 1 33 ? -0.854 8.453 -4.125 1 97.12 33 VAL B N 1
ATOM 978 C CA . VAL B 1 33 ? -0.262 7.641 -5.184 1 97.12 33 VAL B CA 1
ATOM 979 C C . VAL B 1 33 ? -1.342 6.785 -5.848 1 97.12 33 VAL B C 1
ATOM 981 O O . VAL B 1 33 ? -1.254 6.48 -7.039 1 97.12 33 VAL B O 1
ATOM 984 N N . LEU B 1 34 ? -2.336 6.355 -5.129 1 95.38 34 LEU B N 1
ATOM 985 C CA . LEU B 1 34 ? -3.555 5.664 -5.531 1 95.38 34 LEU B CA 1
ATOM 986 C C . LEU B 1 34 ? -4.777 6.281 -4.859 1 95.38 34 LEU B C 1
ATOM 988 O O . LEU B 1 34 ? -4.645 7.184 -4.027 1 95.38 34 LEU B O 1
ATOM 992 N N . LYS B 1 35 ? -5.934 5.824 -5.23 1 92.12 35 LYS B N 1
ATOM 993 C CA . LYS B 1 35 ? -7.141 6.301 -4.562 1 92.12 35 LYS B CA 1
ATOM 994 C C . LYS B 1 35 ? -7.074 6.035 -3.061 1 92.12 35 LYS B C 1
ATOM 996 O O . LYS B 1 35 ? -7.539 6.852 -2.262 1 92.12 35 LYS B O 1
ATOM 1001 N N . ASN B 1 36 ? -6.445 4.918 -2.684 1 93.12 36 ASN B N 1
ATOM 1002 C CA . ASN B 1 36 ? -6.449 4.512 -1.281 1 93.12 36 ASN B CA 1
ATOM 1003 C C . ASN B 1 36 ? -5.031 4.312 -0.752 1 93.12 36 ASN B C 1
ATOM 1005 O O . ASN B 1 36 ? -4.801 3.447 0.096 1 93.12 36 ASN B O 1
ATOM 1009 N N . ALA B 1 37 ? -4.152 5.09 -1.253 1 95.94 37 ALA B N 1
ATOM 1010 C CA . ALA B 1 37 ? -2.77 5.012 -0.782 1 95.94 37 ALA B CA 1
ATOM 1011 C C . ALA B 1 37 ? -2.047 6.34 -0.993 1 95.94 37 ALA B C 1
ATOM 1013 O O . ALA B 1 37 ? -2.348 7.074 -1.937 1 95.94 37 ALA B O 1
ATOM 1014 N N . ALA B 1 38 ? -1.068 6.578 -0.215 1 97.31 38 ALA B N 1
ATOM 1015 C CA . ALA B 1 38 ? -0.293 7.812 -0.273 1 97.31 38 ALA B CA 1
ATOM 1016 C C . ALA B 1 38 ? 1.169 7.562 0.084 1 97.31 38 ALA B C 1
ATOM 1018 O O . ALA B 1 38 ? 1.48 6.625 0.825 1 97.31 38 ALA B O 1
ATOM 1019 N N . PHE B 1 39 ? 2.029 8.305 -0.469 1 98.69 39 PHE B N 1
ATOM 1020 C CA . PHE B 1 39 ? 3.367 8.484 0.081 1 98.69 39 PHE B CA 1
ATOM 1021 C C . PHE B 1 39 ? 3.371 9.562 1.156 1 98.69 39 PHE B C 1
ATOM 1023 O O . PHE B 1 39 ? 2.719 10.602 1.006 1 98.69 39 PHE B O 1
ATOM 1030 N N . VAL B 1 40 ? 4.109 9.383 2.154 1 98.44 40 VAL B N 1
ATOM 1031 C CA . VAL B 1 40 ? 4.266 10.375 3.213 1 98.44 40 VAL B CA 1
ATOM 1032 C C . VAL B 1 40 ? 5.746 10.523 3.568 1 98.44 40 VAL B C 1
ATOM 1034 O O . VAL B 1 40 ? 6.41 9.539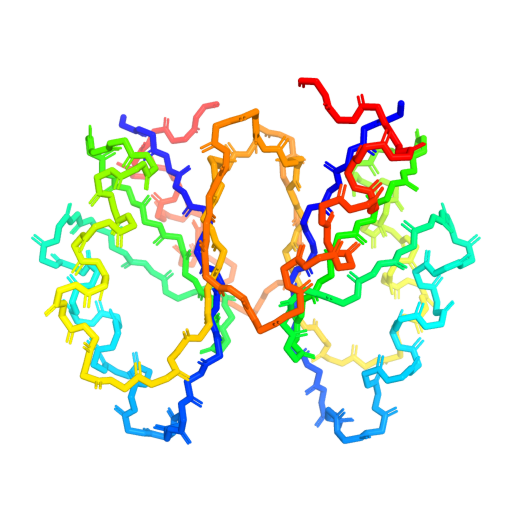 3.895 1 98.44 40 VAL B O 1
ATOM 1037 N N . ALA B 1 41 ? 6.262 11.703 3.455 1 98.75 41 ALA B N 1
ATOM 1038 C CA . ALA B 1 41 ? 7.586 12.047 3.969 1 98.75 41 ALA B CA 1
ATOM 1039 C C . ALA B 1 41 ? 7.496 12.602 5.387 1 98.75 41 ALA B C 1
ATOM 1041 O O . ALA B 1 41 ? 6.84 13.617 5.621 1 98.75 41 ALA B O 1
ATOM 1042 N N . THR B 1 42 ? 8.094 11.938 6.328 1 98.44 42 THR B N 1
ATOM 1043 C CA . THR B 1 42 ? 7.992 12.352 7.723 1 98.44 42 THR B CA 1
ATOM 1044 C C . THR B 1 42 ? 9.172 11.82 8.531 1 98.44 42 THR B C 1
ATOM 1046 O O . THR B 1 42 ? 9.805 10.828 8.148 1 98.44 42 THR B O 1
ATOM 1049 N N . GLY B 1 43 ? 9.477 12.461 9.609 1 98.06 43 GLY B N 1
ATOM 1050 C CA . GLY B 1 43 ? 10.508 12.008 10.531 1 98.06 43 GLY B CA 1
ATOM 1051 C C . GLY B 1 43 ? 10.008 10.984 11.531 1 98.06 43 GLY B C 1
ATOM 1052 O O . GLY B 1 43 ? 10.781 10.453 12.32 1 98.06 43 GLY B O 1
ATOM 1053 N N . LEU B 1 44 ? 8.75 10.727 11.492 1 98.19 44 LEU B N 1
ATOM 1054 C CA . LEU B 1 44 ? 8.164 9.758 12.414 1 98.19 44 LEU B CA 1
ATOM 1055 C C . LEU B 1 44 ? 8.523 8.336 12.016 1 98.19 44 LEU B C 1
ATOM 1057 O O . LEU B 1 44 ? 8.805 8.062 10.852 1 98.19 44 LEU B O 1
ATOM 1061 N N . THR B 1 45 ? 8.516 7.453 13 1 98.25 45 THR B N 1
ATOM 1062 C CA . THR B 1 45 ? 8.641 6.023 12.742 1 98.25 45 THR B CA 1
ATOM 1063 C C . THR B 1 45 ? 7.309 5.434 12.297 1 98.25 45 THR B C 1
ATOM 1065 O O . THR B 1 45 ? 6.262 6.066 12.445 1 98.25 45 THR B O 1
ATOM 1068 N N . THR B 1 46 ? 7.324 4.223 11.758 1 98.19 46 THR B N 1
ATOM 1069 C CA . THR B 1 46 ? 6.105 3.527 11.352 1 98.19 46 THR B CA 1
ATOM 1070 C C . THR B 1 46 ? 5.141 3.4 12.531 1 98.19 46 THR B C 1
ATOM 1072 O O . THR B 1 46 ? 3.934 3.598 12.367 1 98.19 46 THR B O 1
ATOM 1075 N N . GLN B 1 47 ? 5.703 3.09 13.719 1 97.94 47 GLN B N 1
ATOM 1076 C CA . GLN B 1 47 ? 4.859 2.922 14.898 1 97.94 47 GLN B CA 1
ATOM 1077 C C . GLN B 1 47 ? 4.215 4.246 15.305 1 97.94 47 GLN B C 1
ATOM 1079 O O . GLN B 1 47 ? 3.051 4.277 15.703 1 97.94 47 GLN B O 1
ATOM 1084 N N . GLU B 1 48 ? 4.965 5.258 15.227 1 98.19 48 GLU B N 1
ATOM 1085 C CA . GLU B 1 48 ? 4.41 6.566 15.562 1 98.19 48 GLU B CA 1
ATOM 1086 C C . GLU B 1 48 ? 3.314 6.969 14.586 1 98.19 48 GLU B C 1
ATOM 1088 O O . GLU B 1 48 ? 2.279 7.504 14.984 1 98.19 48 GLU B O 1
ATOM 1093 N N . ILE B 1 49 ? 3.523 6.781 13.273 1 97.31 49 ILE B N 1
ATOM 1094 C CA . ILE B 1 49 ? 2.492 7.043 12.281 1 97.31 49 ILE B CA 1
ATOM 1095 C C . ILE B 1 49 ? 1.244 6.223 12.602 1 97.31 49 ILE B C 1
ATOM 1097 O O . ILE B 1 49 ? 0.128 6.75 12.586 1 97.31 49 ILE B O 1
ATOM 1101 N N . HIS B 1 50 ? 1.451 4.93 12.922 1 96.56 50 HIS B N 1
ATOM 1102 C CA . HIS B 1 50 ? 0.368 4.016 13.258 1 96.56 50 HIS B CA 1
ATOM 1103 C C . HIS B 1 50 ? -0.467 4.555 14.414 1 96.56 50 HIS B C 1
ATOM 1105 O O . HIS B 1 50 ? -1.698 4.578 14.344 1 96.56 50 HIS B O 1
ATOM 1111 N N . ILE B 1 51 ? 0.179 4.977 15.469 1 96 51 ILE B N 1
ATOM 1112 C CA . ILE B 1 51 ? -0.497 5.5 16.656 1 96 51 ILE B CA 1
ATOM 1113 C C . ILE B 1 51 ? -1.297 6.746 16.281 1 96 51 ILE B C 1
ATOM 1115 O O . ILE B 1 51 ? -2.449 6.898 16.688 1 96 51 ILE B O 1
ATOM 1119 N N . GLN B 1 52 ? -0.686 7.672 15.492 1 94.69 52 GLN B N 1
ATOM 1120 C CA . GLN B 1 52 ? -1.364 8.898 15.094 1 94.69 52 GLN B CA 1
ATOM 1121 C C . GLN B 1 52 ? -2.607 8.594 14.266 1 94.69 52 GLN B C 1
ATOM 1123 O O . GLN B 1 52 ? -3.643 9.242 14.422 1 94.69 52 GLN B O 1
ATOM 1128 N N . ILE B 1 53 ? -2.504 7.648 13.297 1 93.62 53 ILE B N 1
ATOM 1129 C CA . ILE B 1 53 ? -3.662 7.266 12.5 1 93.62 53 ILE B CA 1
ATOM 1130 C C . ILE B 1 53 ? -4.762 6.719 13.406 1 93.62 53 ILE B C 1
ATOM 1132 O O . ILE B 1 53 ? -5.93 7.094 13.273 1 93.62 53 ILE B O 1
ATOM 1136 N N . HIS B 1 54 ? -4.41 5.852 14.266 1 91.5 54 HIS B N 1
ATOM 1137 C CA . HIS B 1 54 ? -5.359 5.219 15.172 1 91.5 54 HIS B CA 1
ATOM 1138 C C . HIS B 1 54 ? -6.098 6.258 16.016 1 91.5 54 HIS B C 1
ATOM 1140 O O . HIS B 1 54 ? -7.309 6.148 16.219 1 91.5 54 HIS B O 1
ATOM 1146 N N . GLU B 1 55 ? -5.406 7.211 16.516 1 89.88 55 GLU B N 1
ATOM 1147 C CA . GLU B 1 55 ? -5.992 8.25 17.359 1 89.88 55 GLU B CA 1
ATOM 1148 C C . GLU B 1 55 ? -6.918 9.156 16.547 1 89.88 55 GLU B C 1
ATOM 1150 O O . GLU B 1 55 ? -7.855 9.742 17.109 1 89.88 55 GLU B O 1
ATOM 1155 N N . HIS B 1 56 ? -6.547 9.367 15.328 1 84.12 56 HIS B N 1
ATOM 1156 C CA . HIS B 1 56 ? -7.348 10.219 14.461 1 84.12 56 HIS B CA 1
ATOM 1157 C C . HIS B 1 56 ? -8.547 9.461 13.898 1 84.12 56 HIS B C 1
ATOM 1159 O O . HIS B 1 56 ? -9.516 10.078 13.445 1 84.12 56 HIS B O 1
ATOM 1165 N N . SER B 1 57 ? -8.312 8.164 13.82 1 71 57 SER B N 1
ATOM 1166 C CA . SER B 1 57 ? -9.328 7.352 13.156 1 71 57 SER B CA 1
ATOM 1167 C C . SER B 1 57 ? -10.539 7.141 14.062 1 71 57 SER B C 1
ATOM 1169 O O . SER B 1 57 ? -10.391 6.844 15.25 1 71 57 SER B O 1
ATOM 1171 N N . GLU B 1 58 ? -11.586 7.738 13.633 1 59.88 58 GLU B N 1
ATOM 1172 C CA . GLU B 1 58 ? -12.812 7.422 14.359 1 59.88 58 GLU B CA 1
ATOM 1173 C C . GLU B 1 58 ? -13.297 6.012 14.031 1 59.88 58 GLU B C 1
ATOM 1175 O O . GLU B 1 58 ? -14.039 5.406 14.805 1 59.88 58 GLU B O 1
ATOM 1180 N N . TYR B 1 59 ? -13.062 5.559 12.969 1 56.59 59 TYR B N 1
ATOM 1181 C CA . TYR B 1 59 ? -13.758 4.367 12.492 1 56.59 59 TYR B CA 1
ATOM 1182 C C . TYR B 1 59 ? -12.773 3.254 12.164 1 56.59 59 TYR B C 1
ATOM 1184 O O . TYR B 1 59 ? -11.562 3.473 12.156 1 56.59 59 TYR B O 1
ATOM 1192 N N . LYS B 1 60 ? -13.391 2.119 11.789 1 59.41 60 LYS B N 1
ATOM 1193 C CA . LYS B 1 60 ? -12.922 0.768 11.508 1 59.41 60 LYS B CA 1
ATOM 1194 C C . LYS B 1 60 ? -12.102 0.73 10.227 1 59.41 60 LYS B C 1
ATOM 1196 O O . LYS B 1 60 ? -12.547 0.183 9.211 1 59.41 60 LYS B O 1
ATOM 1201 N N . GLU B 1 61 ? -11.047 1.336 10.375 1 82.25 61 GLU B N 1
ATOM 1202 C CA . GLU B 1 61 ? -10.164 1.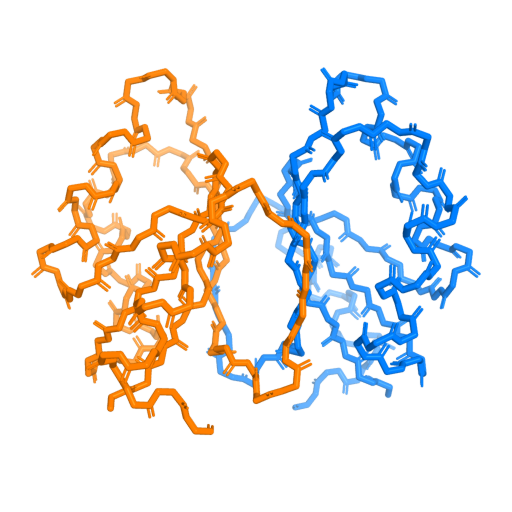482 9.219 1 82.25 61 GLU B CA 1
ATOM 1203 C C . GLU B 1 61 ? -9.023 0.47 9.266 1 82.25 61 GLU B C 1
ATOM 1205 O O . GLU B 1 61 ? -8.672 -0.026 10.336 1 82.25 61 GLU B O 1
ATOM 1210 N N . GLU B 1 62 ? -8.859 -0.035 8.164 1 94.5 62 GLU B N 1
ATOM 1211 C CA . GLU B 1 62 ? -7.676 -0.864 7.984 1 94.5 62 GLU B CA 1
ATOM 1212 C C . GLU B 1 62 ? -6.59 -0.115 7.223 1 94.5 62 GLU B C 1
ATOM 1214 O O . GLU B 1 62 ? -6.887 0.692 6.336 1 94.5 62 GLU B O 1
ATOM 1219 N N . TRP B 1 63 ? -5.309 -0.344 7.605 1 95.75 63 TRP B N 1
ATOM 1220 C CA . TRP B 1 63 ? -4.184 0.283 6.918 1 95.75 63 TRP B CA 1
ATOM 1221 C C . TRP B 1 63 ? -2.914 -0.541 7.09 1 95.75 63 TRP B C 1
ATOM 1223 O O . TRP B 1 63 ? -2.826 -1.382 7.988 1 95.75 63 TRP B O 1
ATOM 1233 N N . VAL B 1 64 ? -2.02 -0.32 6.203 1 97.88 64 VAL B N 1
ATOM 1234 C CA . VAL B 1 64 ? -0.663 -0.852 6.27 1 97.88 64 VAL B CA 1
ATOM 1235 C C . VAL B 1 64 ? 0.343 0.256 5.965 1 97.88 64 VAL B C 1
ATOM 1237 O O . VAL B 1 64 ? 0.116 1.081 5.078 1 97.88 64 VAL B O 1
ATOM 1240 N N . ILE B 1 65 ? 1.417 0.302 6.73 1 98.44 65 ILE B N 1
ATOM 1241 C CA . ILE B 1 65 ? 2.473 1.302 6.613 1 98.44 65 ILE B CA 1
ATOM 1242 C C . ILE B 1 65 ? 3.82 0.608 6.43 1 98.44 65 ILE B C 1
ATOM 1244 O O . ILE B 1 65 ? 4.199 -0.252 7.23 1 98.44 65 ILE B O 1
ATOM 1248 N N . THR B 1 66 ? 4.562 0.948 5.453 1 98.88 66 THR B N 1
ATOM 1249 C CA . THR B 1 66 ? 5.922 0.448 5.27 1 98.88 66 THR B CA 1
ATOM 1250 C C . THR B 1 66 ? 6.828 1.536 4.699 1 98.88 66 THR B C 1
ATOM 1252 O O . THR B 1 66 ? 6.375 2.383 3.926 1 98.88 66 THR B O 1
ATOM 1255 N N . LYS B 1 67 ? 8.086 1.483 5.129 1 98.62 67 LYS B N 1
ATOM 1256 C CA . LYS B 1 67 ? 9.055 2.359 4.48 1 98.62 67 LYS B CA 1
ATOM 1257 C C . LYS B 1 67 ? 9.188 2.029 2.998 1 98.62 67 LYS B C 1
ATOM 1259 O O . LYS B 1 67 ? 9.242 0.857 2.619 1 98.62 67 LYS B O 1
ATOM 1264 N N . LEU B 1 68 ? 9.195 3.051 2.217 1 98.69 68 LEU B N 1
ATOM 1265 C CA . LEU B 1 68 ? 9.359 2.857 0.78 1 98.69 68 LEU B CA 1
ATOM 1266 C C . LEU B 1 68 ? 10.766 2.371 0.455 1 98.69 68 LEU B C 1
ATOM 1268 O O . LEU B 1 68 ? 11.75 2.996 0.853 1 98.69 68 LEU B O 1
ATOM 1272 N N . ASP B 1 69 ? 10.805 1.273 -0.2 1 98.06 69 ASP B N 1
ATOM 1273 C CA . ASP B 1 69 ? 12.086 0.693 -0.589 1 98.06 69 ASP B CA 1
ATOM 1274 C C . ASP B 1 69 ? 12.695 1.447 -1.77 1 98.06 69 ASP B C 1
ATOM 1276 O O . ASP B 1 69 ? 11.977 1.917 -2.652 1 98.06 69 ASP B O 1
ATOM 1280 N N . LYS B 1 70 ? 14.062 1.44 -1.8 1 96.75 70 LYS B N 1
ATOM 1281 C CA . LYS B 1 70 ? 14.75 2.182 -2.855 1 96.75 70 LYS B CA 1
ATOM 1282 C C . LYS B 1 70 ? 14.422 1.611 -4.23 1 96.75 70 LYS B C 1
ATOM 1284 O O . LYS B 1 70 ? 14.469 2.326 -5.234 1 96.75 70 LYS B O 1
ATOM 1289 N N . GLU B 1 71 ? 14.047 0.366 -4.293 1 97.5 71 GLU B N 1
ATOM 1290 C CA . GLU B 1 71 ? 13.789 -0.29 -5.57 1 97.5 71 GLU B CA 1
ATOM 1291 C C . GLU B 1 71 ? 12.289 -0.342 -5.871 1 97.5 71 GLU B C 1
ATOM 1293 O O . GLU B 1 71 ? 11.859 -1.069 -6.766 1 97.5 71 GLU B O 1
ATOM 1298 N N . PHE B 1 72 ? 11.5 0.4 -5.102 1 98.56 72 PHE B N 1
ATOM 1299 C CA . PHE B 1 72 ? 10.07 0.416 -5.383 1 98.56 72 PHE B CA 1
ATOM 1300 C C . PHE B 1 72 ? 9.812 0.812 -6.832 1 98.56 72 PHE B C 1
ATOM 1302 O O . PHE B 1 72 ? 10.633 1.478 -7.457 1 98.56 72 PHE B O 1
ATOM 1309 N N . THR B 1 73 ? 8.648 0.372 -7.395 1 97.75 73 THR B N 1
ATOM 1310 C CA . THR B 1 73 ? 8.219 0.75 -8.734 1 97.75 73 THR B CA 1
ATOM 1311 C C . THR B 1 73 ? 6.695 0.75 -8.828 1 97.75 73 THR B C 1
ATOM 1313 O O . THR B 1 73 ? 6.004 0.528 -7.832 1 97.75 73 THR B O 1
ATOM 1316 N N . GLY B 1 74 ? 6.156 1.116 -9.93 1 96.44 74 GLY B N 1
ATOM 1317 C CA . GLY B 1 74 ? 4.715 1.151 -10.109 1 96.44 74 GLY B CA 1
ATOM 1318 C C . GLY B 1 74 ? 4.297 1.797 -11.422 1 96.44 74 GLY B C 1
ATOM 1319 O O . GLY B 1 74 ? 5.125 2.018 -12.305 1 96.44 74 GLY B O 1
ATOM 1320 N N . SER B 1 75 ? 3.004 1.894 -11.547 1 94.94 75 SER B N 1
ATOM 1321 C CA . SER B 1 75 ? 2.326 2.607 -12.625 1 94.94 75 SER B CA 1
ATOM 1322 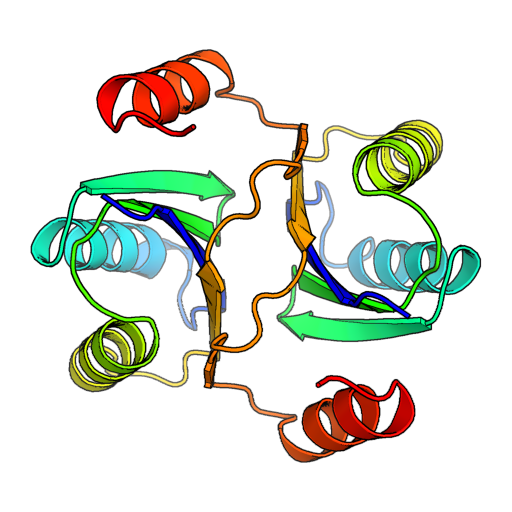C C . SER B 1 75 ? 1.29 3.582 -12.07 1 94.94 75 SER B C 1
ATOM 1324 O O . SER B 1 75 ? 0.459 3.209 -11.242 1 94.94 75 SER B O 1
ATOM 1326 N N . ALA B 1 76 ? 1.473 4.812 -12.43 1 93.44 76 ALA B N 1
ATOM 1327 C CA . ALA B 1 76 ? 0.567 5.844 -11.938 1 93.44 76 ALA B CA 1
ATOM 1328 C C . ALA B 1 76 ? 0.251 6.867 -13.023 1 93.44 76 ALA B C 1
ATOM 1330 O O . ALA B 1 76 ? 1.054 7.078 -13.938 1 93.44 76 ALA B O 1
ATOM 1331 N N . LYS B 1 77 ? -0.9 7.516 -12.891 1 90.81 77 LYS B N 1
ATOM 1332 C CA . LYS B 1 77 ? -1.299 8.555 -13.844 1 90.81 77 LYS B CA 1
ATOM 1333 C C . LYS B 1 77 ? -0.583 9.867 -13.555 1 90.81 77 LYS B C 1
ATOM 1335 O O . LYS B 1 77 ? -0.26 10.617 -14.477 1 90.81 77 LYS B O 1
ATOM 1340 N N . ASN B 1 78 ? -0.309 10.141 -12.391 1 93.5 78 ASN B N 1
ATOM 1341 C CA . ASN B 1 78 ? 0.307 11.391 -11.969 1 93.5 78 ASN B CA 1
ATOM 1342 C C . ASN B 1 78 ? 1.807 11.227 -11.734 1 93.5 78 ASN B C 1
ATOM 1344 O O . ASN B 1 78 ? 2.338 11.688 -10.727 1 93.5 78 ASN B O 1
ATOM 1348 N N . VAL B 1 79 ? 2.426 10.648 -12.648 1 95.5 79 VAL B N 1
ATOM 1349 C CA . VAL B 1 79 ? 3.824 10.258 -12.516 1 95.5 79 VAL B CA 1
ATOM 1350 C C . VAL B 1 79 ? 4.691 11.492 -12.289 1 95.5 79 VAL B C 1
ATOM 1352 O O . VAL B 1 79 ? 5.625 11.461 -11.484 1 95.5 79 VAL B O 1
ATOM 1355 N N . ASP B 1 80 ? 4.402 12.578 -12.984 1 96.81 80 ASP B N 1
ATOM 1356 C CA . ASP B 1 80 ? 5.211 13.781 -12.859 1 96.81 80 ASP B CA 1
ATOM 1357 C C . ASP B 1 80 ? 5.152 14.336 -11.438 1 96.81 80 ASP B C 1
ATOM 1359 O O . ASP B 1 80 ? 6.188 14.68 -10.859 1 96.81 80 ASP B O 1
ATOM 1363 N N . ALA B 1 81 ? 3.994 14.453 -10.93 1 97.62 81 ALA B N 1
ATOM 1364 C CA . ALA B 1 81 ? 3.828 14.945 -9.562 1 97.62 81 ALA B CA 1
ATOM 1365 C C . ALA B 1 81 ? 4.52 14.023 -8.562 1 97.62 81 ALA B C 1
ATOM 1367 O O . ALA B 1 81 ? 5.145 14.484 -7.605 1 97.62 81 ALA B O 1
ATOM 1368 N N . LEU B 1 82 ? 4.457 12.758 -8.773 1 98.06 82 LEU B N 1
ATOM 1369 C CA . LEU B 1 82 ? 5.086 11.781 -7.891 1 98.06 82 LEU B CA 1
ATOM 1370 C C . LEU B 1 82 ? 6.605 11.891 -7.953 1 98.06 82 LEU B C 1
ATOM 1372 O O . LEU B 1 82 ? 7.277 11.852 -6.918 1 98.06 82 LEU B O 1
ATOM 1376 N N . ASN B 1 83 ? 7.125 12.039 -9.109 1 97.12 83 ASN B N 1
ATOM 1377 C CA . ASN B 1 83 ? 8.562 12.219 -9.266 1 97.12 83 ASN B CA 1
ATOM 1378 C C . ASN B 1 83 ? 9.055 13.492 -8.578 1 97.12 83 ASN B C 1
ATOM 1380 O O . ASN B 1 83 ? 10.109 13.492 -7.941 1 97.12 83 ASN B O 1
ATOM 1384 N N . TYR B 1 84 ? 8.32 14.492 -8.773 1 97.88 84 TYR B N 1
ATOM 1385 C CA . TYR B 1 84 ? 8.672 15.742 -8.102 1 97.88 84 TYR B CA 1
ATOM 1386 C C . TYR B 1 84 ? 8.68 15.562 -6.586 1 97.88 84 TYR B C 1
ATOM 1388 O O . TYR B 1 84 ? 9.602 16.016 -5.906 1 97.88 84 TYR B O 1
ATOM 1396 N N . PHE B 1 85 ? 7.656 14.953 -6.066 1 98.38 85 PHE B N 1
ATOM 1397 C CA . PHE B 1 85 ? 7.57 14.688 -4.637 1 98.38 85 PHE B CA 1
ATOM 1398 C C . PHE B 1 85 ? 8.8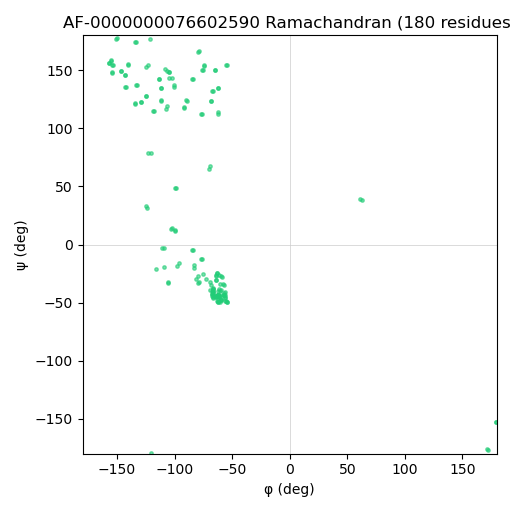05 13.938 -4.148 1 98.38 85 PHE B C 1
ATOM 1400 O O . PHE B 1 85 ? 9.414 14.312 -3.148 1 98.38 85 PHE B O 1
ATOM 1407 N N . LEU B 1 86 ? 9.172 12.883 -4.82 1 98.06 86 LEU B N 1
ATOM 1408 C CA . LEU B 1 86 ? 10.305 12.047 -4.434 1 98.06 86 LEU B CA 1
ATOM 1409 C C . LEU B 1 86 ? 11.602 12.852 -4.465 1 98.06 86 LEU B C 1
ATOM 1411 O O . LEU B 1 86 ? 12.391 12.797 -3.516 1 98.06 86 LEU B O 1
ATOM 1415 N N . LYS B 1 87 ? 11.711 13.609 -5.504 1 97 87 LYS B N 1
ATOM 1416 C CA . LYS B 1 87 ? 12.914 14.43 -5.648 1 97 87 LYS B CA 1
ATOM 1417 C C . LYS B 1 87 ? 12.977 15.508 -4.57 1 97 87 LYS B C 1
ATOM 1419 O O . LYS B 1 87 ? 14.023 15.719 -3.961 1 97 87 LYS B O 1
ATOM 1424 N N . SER B 1 88 ? 11.898 16.156 -4.348 1 97.38 88 SER B N 1
ATOM 1425 C CA . SER B 1 88 ? 11.844 17.25 -3.385 1 97.38 88 SER B CA 1
ATOM 1426 C C . SER B 1 88 ? 12.109 16.75 -1.969 1 97.38 88 SER B C 1
ATOM 1428 O O . SER B 1 88 ? 12.539 17.531 -1.104 1 97.38 88 SER B O 1
ATOM 1430 N N . ASN B 1 89 ? 11.789 15.5 -1.783 1 97.25 89 ASN B N 1
ATOM 1431 C CA . ASN B 1 89 ? 12.008 14.93 -0.46 1 97.25 89 ASN B CA 1
ATOM 1432 C C . ASN B 1 89 ? 13.258 14.055 -0.43 1 97.25 89 ASN B C 1
ATOM 1434 O O . ASN B 1 89 ? 13.414 13.219 0.463 1 97.25 89 ASN B O 1
ATOM 1438 N N . GLN B 1 90 ? 14.172 14.109 -1.454 1 94.06 90 GLN B N 1
ATOM 1439 C CA . GLN B 1 90 ? 15.5 13.523 -1.52 1 94.06 90 GLN B CA 1
ATOM 1440 C C . GLN B 1 90 ? 15.445 12 -1.4 1 94.06 90 GLN B C 1
ATOM 1442 O O . GLN B 1 90 ? 16.219 11.406 -0.645 1 94.06 90 GLN B O 1
ATOM 1447 N N . PHE B 1 91 ? 14.352 11.508 -2.094 1 94.12 91 PHE B N 1
ATOM 1448 C CA . PHE B 1 91 ? 14.305 10.055 -2.104 1 94.12 91 PHE B CA 1
ATOM 1449 C C . PHE B 1 91 ? 15.531 9.477 -2.809 1 94.12 91 PHE B C 1
ATOM 1451 O O . PHE B 1 91 ? 15.828 9.844 -3.945 1 94.12 91 PHE B O 1
ATOM 1458 N N . LYS B 1 92 ? 16.391 8.797 -2.02 1 78.25 92 LYS B N 1
ATOM 1459 C CA . LYS B 1 92 ? 17.625 8.203 -2.51 1 78.25 92 LYS B CA 1
ATOM 1460 C C . LYS B 1 92 ? 17.594 6.684 -2.41 1 78.25 92 LYS B C 1
ATOM 1462 O O . LYS B 1 92 ? 16.953 6.133 -1.504 1 78.25 92 LYS B O 1
#

Secondary structure (DSSP, 8-state):
--EEEEEEE-SSHHHHHHHHHHHHHHHSEEEEEETTEEEEE-SS-HHHHHHHHHHH--S--EEEEEEPPTT-EEE-TTHHHHHHHHHHTT--/--EEEEEEE-SSHHHHHHHHHHHHHHHSEEEEEETTEEEEE-SS-HHHHHHHHHHH--S--EEEEEEPPTT-EEE-TTHHHHHHHHHHTT--

Foldseek 3Di:
DWKKKKFKDDPDLVPCLVVVQVQLVVQADWDDQDSGMIIGDHPDDPVVVVVSCVVVDPDDMDMDMDTDDLPDDDDGPPVVVVVVVCVVSVPD/DWKKKKFKDDPDLVPCLVVVQVQLVVQAHWDDQDSGMIIGDHPDDPVVVVVSCVVVDPDDMDMDMDTDDLPDDDDGPPVVVVVVVCVVSPPD

Solvent-accessible surface area (backbone atoms only — not comparable to full-atom values): 10065 Å² total; per-residue (Å²): 100,56,44,28,41,38,37,49,41,60,84,53,52,92,64,41,45,60,53,50,51,55,52,47,42,72,68,34,49,55,45,78,68,44,87,50,26,30,40,36,38,29,87,64,51,52,66,54,50,50,53,53,49,58,72,68,43,86,61,86,52,30,36,42,36,27,50,57,36,77,67,42,46,69,39,57,90,59,48,66,62,51,51,49,51,39,56,76,46,62,67,110,100,56,43,29,41,37,38,48,42,59,84,52,52,90,64,43,44,61,51,48,51,54,52,46,41,72,68,34,49,55,47,77,68,45,90,49,27,30,40,35,39,28,88,64,51,54,64,54,51,50,51,53,50,57,72,68,43,86,62,87,52,31,35,40,35,26,50,58,35,82,66,42,47,70,40,56,92,58,49,67,64,51,49,48,51,39,57,78,45,62,67,111

Nearest PDB structures (foldseek):
  7vxt-assembly1_B  TM=7.987E-01  e=3.791E-03  Burkholderia pseudomallei K96243
  4es2-assembly1_A-2  TM=5.851E-01  e=4.058E-03  Halalkalibacterium halodurans C-125
  7vxt-assembly1_A  TM=7.070E-01  e=4.389E-02  Burkholderia pseudomallei K96243
  3exc-assembly1_X-2  TM=6.478E-01  e=4.389E-02  Saccharolobus solfataricus
  4wk3-assembly1_A  TM=4.905E-01  e=1.410E+00  Staphylococcus aureus subsp. aureus COL

Sequence (184 aa):
MPIYLIAYDLSAPETENISMLAFLNTIGTAIPVLKNAAFVATGLTTQEIHIQIHEHSEYKEEWVITKLDKEFTGSAKNVDALNYFLKSNQFKMPIYLIAYDLSAPETENISMLAFLNTIGTAIPVLKNAAFVATGLTTQEIHIQIHEHSEYKEEWVITKLDKEFTGSAKNVDALNYFLKSNQFK

Organism: NCBI:txid33932

pLDDT: mean 92.65, std 8.98, range [56.59, 98.88]